Protein AF-A0A9E2F5M0-F1 (afdb_monomer_lite)

Secondary structure (DSSP, 8-state):
---GGGGG----TT-EEEEEEEEE-TT--SGGGEEEEEPPS-GGG--TT-EEEEEEEEEETTEEEEEEEEEEEEETTEEEEEEEEES-TTHHHHTHHHHHHHHHSPPTT-TTTTS-HHHHHHHHHHTT--

pLDDT: mean 83.99, std 14.75, range [45.38, 98.31]

Sequence (130 aa):
MMDPLDYLDTTRYNGGWIKHVTGLDKTKRNGYSILGQFMRHGKDLYIVGGLYLDCGIGGSRRRHRKHYTLFRVVAADKIEILATVGDAPDWAINLWPAIEEALASEPADNPLAVFTTEELMAELKRRGAL

Structure (mmCIF, N/CA/C/O backbone):
data_AF-A0A9E2F5M0-F1
#
_entry.id   AF-A0A9E2F5M0-F1
#
loop_
_atom_site.group_PDB
_atom_site.id
_atom_site.type_symbol
_atom_site.label_atom_id
_atom_site.label_alt_id
_atom_site.label_comp_id
_atom_site.label_asym_id
_atom_site.label_entity_id
_atom_site.label_seq_id
_atom_site.pdbx_PDB_ins_code
_atom_site.Cartn_x
_atom_site.Cartn_y
_atom_site.Cartn_z
_atom_site.occupancy
_atom_site.B_iso_or_equiv
_atom_site.auth_seq_id
_atom_site.auth_comp_id
_atom_site.auth_asym_id
_atom_site.auth_atom_id
_atom_site.pdbx_PDB_model_num
ATOM 1 N N . MET A 1 1 ? 7.618 18.669 -5.481 1.00 45.78 1 MET A N 1
ATOM 2 C CA . MET A 1 1 ? 7.202 17.816 -4.351 1.00 45.78 1 MET A CA 1
ATOM 3 C C . MET A 1 1 ? 5.718 17.577 -4.560 1.00 45.78 1 MET A C 1
ATOM 5 O O . MET A 1 1 ? 5.023 18.563 -4.745 1.00 45.78 1 MET A O 1
ATOM 9 N N . MET A 1 2 ? 5.291 16.327 -4.735 1.00 45.38 2 MET A N 1
ATOM 10 C CA . MET A 1 2 ? 3.887 15.992 -5.023 1.00 45.38 2 MET A CA 1
ATOM 11 C C . MET A 1 2 ? 3.072 16.149 -3.735 1.00 45.38 2 MET A C 1
ATOM 13 O O . MET A 1 2 ? 3.596 15.809 -2.671 1.00 45.38 2 MET A O 1
ATOM 17 N N . ASP A 1 3 ? 1.868 16.716 -3.812 1.00 55.31 3 ASP A N 1
ATOM 18 C CA . ASP A 1 3 ? 1.025 16.913 -2.630 1.00 55.31 3 ASP A CA 1
ATOM 19 C C . ASP A 1 3 ? 0.632 15.530 -2.070 1.00 55.31 3 ASP A C 1
ATOM 21 O O . ASP A 1 3 ? 0.264 14.645 -2.847 1.00 55.31 3 ASP A O 1
ATOM 25 N N . PRO A 1 4 ? 0.720 15.275 -0.751 1.00 52.78 4 PRO A N 1
ATOM 26 C CA . PRO A 1 4 ? 0.262 14.016 -0.159 1.00 52.78 4 PRO A CA 1
ATOM 27 C C . PRO A 1 4 ? -1.187 13.652 -0.528 1.00 52.78 4 PRO A C 1
ATOM 29 O O . PRO A 1 4 ? -1.520 12.470 -0.611 1.00 52.78 4 PRO A O 1
ATOM 32 N N . LEU A 1 5 ? -2.037 14.645 -0.805 1.00 54.19 5 LEU A N 1
ATOM 33 C CA . LEU A 1 5 ? -3.418 14.465 -1.249 1.00 54.19 5 LEU A CA 1
ATOM 34 C C . LEU A 1 5 ? -3.542 14.094 -2.736 1.00 54.19 5 LEU A C 1
ATOM 36 O O . LEU A 1 5 ? -4.594 13.578 -3.128 1.00 54.19 5 LEU A O 1
ATOM 40 N N . ASP A 1 6 ? -2.495 14.280 -3.548 1.00 58.12 6 ASP A N 1
ATOM 41 C CA . ASP A 1 6 ? -2.456 13.832 -4.950 1.00 58.12 6 ASP A CA 1
ATOM 42 C C . ASP A 1 6 ? -2.371 12.300 -5.050 1.00 58.12 6 ASP A C 1
ATOM 44 O O . ASP A 1 6 ? -2.834 11.721 -6.029 1.00 58.12 6 ASP A O 1
ATOM 48 N N . TYR A 1 7 ? -1.861 11.607 -4.019 1.00 53.62 7 TYR A N 1
ATOM 49 C CA . TYR A 1 7 ? -1.927 10.136 -3.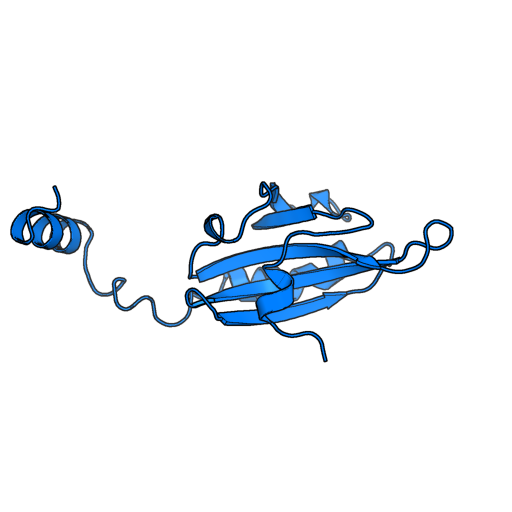931 1.00 53.62 7 TYR A CA 1
ATOM 50 C C . TYR A 1 7 ? -3.362 9.611 -3.794 1.00 53.62 7 TYR A C 1
ATOM 52 O O . TYR A 1 7 ? -3.645 8.442 -4.074 1.00 53.62 7 TYR A O 1
ATOM 60 N N . LEU A 1 8 ? -4.277 10.478 -3.363 1.00 52.28 8 LEU A N 1
ATOM 61 C CA . LEU A 1 8 ? -5.691 10.171 -3.229 1.00 52.28 8 LEU A CA 1
ATOM 62 C C . LEU A 1 8 ? -6.457 10.487 -4.528 1.00 52.28 8 LEU A C 1
ATOM 64 O O . LEU A 1 8 ? -7.594 10.041 -4.682 1.00 52.28 8 LEU A O 1
ATOM 68 N N . ASP A 1 9 ? -5.882 11.249 -5.465 1.00 52.59 9 ASP A N 1
ATOM 69 C CA . ASP A 1 9 ? -6.481 11.447 -6.786 1.00 52.59 9 ASP A CA 1
ATOM 70 C C . ASP A 1 9 ? -6.214 10.217 -7.670 1.00 52.59 9 ASP A C 1
ATOM 72 O O . ASP A 1 9 ? -5.098 9.722 -7.830 1.00 52.59 9 ASP A O 1
ATOM 76 N N . THR A 1 10 ? -7.293 9.662 -8.210 1.00 52.31 10 THR A N 1
ATOM 77 C CA . THR A 1 10 ? -7.304 8.368 -8.898 1.00 52.31 10 THR A CA 1
ATOM 78 C C . THR A 1 10 ? -7.224 8.483 -10.412 1.00 52.31 10 THR A C 1
ATOM 80 O O . THR A 1 10 ? -7.259 7.463 -11.106 1.00 52.31 10 THR A O 1
ATOM 83 N N . THR A 1 11 ? -7.054 9.691 -10.954 1.00 55.59 11 THR A N 1
ATOM 84 C CA . THR A 1 11 ? -6.879 9.900 -12.396 1.00 55.59 11 THR A CA 1
ATOM 85 C C . THR A 1 11 ? -5.467 9.520 -12.855 1.00 55.59 11 THR A C 1
ATOM 87 O O . THR A 1 11 ? -4.619 10.328 -13.225 1.00 55.59 11 THR A O 1
ATOM 90 N N . ARG A 1 12 ? -5.191 8.215 -12.867 1.00 65.12 12 ARG A N 1
ATOM 91 C CA . ARG A 1 12 ? -3.909 7.674 -13.320 1.00 65.12 12 ARG A CA 1
ATOM 92 C C . ARG A 1 12 ? -3.899 7.535 -14.836 1.00 65.12 12 ARG A C 1
ATOM 94 O O . ARG A 1 12 ? -4.331 6.517 -15.370 1.00 65.12 12 ARG A O 1
ATOM 101 N N . TYR A 1 13 ? -3.362 8.533 -15.537 1.00 67.31 13 TYR A N 1
ATOM 102 C CA . TYR A 1 13 ? -3.307 8.560 -17.009 1.00 67.31 13 TYR A CA 1
ATOM 103 C C . TYR A 1 13 ? -2.694 7.293 -17.642 1.00 67.31 13 TYR A C 1
ATOM 105 O O . TYR A 1 13 ? -3.185 6.806 -18.660 1.00 67.31 13 TYR A O 1
ATOM 113 N N . ASN A 1 14 ? -1.645 6.731 -17.031 1.00 77.44 14 ASN A N 1
ATOM 114 C CA . ASN A 1 14 ? -0.995 5.496 -17.491 1.00 77.44 14 ASN A CA 1
ATOM 115 C C . ASN A 1 14 ? -1.471 4.240 -16.734 1.00 77.44 14 ASN A C 1
ATOM 117 O O . ASN A 1 14 ? -0.857 3.179 -16.850 1.00 77.44 14 ASN A O 1
ATOM 121 N N . GLY A 1 15 ? -2.543 4.349 -15.946 1.00 81.75 15 GLY A N 1
ATOM 122 C CA . GLY A 1 15 ? -2.990 3.313 -15.024 1.00 81.75 15 GLY A CA 1
ATOM 123 C C . GLY A 1 15 ? -2.089 3.179 -13.795 1.00 81.75 15 GLY A C 1
ATOM 124 O O . GLY A 1 15 ? -1.333 4.076 -13.428 1.00 81.75 15 GLY A O 1
ATOM 125 N N . GLY A 1 16 ? -2.194 2.038 -13.129 1.00 87.25 16 GLY A N 1
ATOM 126 C CA . GLY A 1 16 ? -1.569 1.782 -11.839 1.00 87.25 16 GLY A CA 1
ATOM 127 C C . GLY A 1 16 ? -2.556 1.069 -10.930 1.00 87.25 16 GLY A C 1
ATOM 128 O O . GLY A 1 16 ? -3.703 0.830 -11.306 1.00 87.25 16 GLY A O 1
ATOM 129 N N . TRP A 1 17 ? -2.112 0.713 -9.736 1.00 89.44 17 TRP A N 1
ATOM 130 C CA . TRP A 1 17 ? -2.963 0.028 -8.772 1.00 89.44 17 TRP A CA 1
ATOM 131 C C . TRP A 1 17 ? -2.584 0.423 -7.360 1.00 89.44 17 TRP A C 1
ATOM 133 O O . TRP A 1 17 ? -1.479 0.896 -7.111 1.00 89.44 17 TRP A O 1
ATOM 143 N N . ILE A 1 18 ? -3.518 0.197 -6.447 1.00 90.75 18 ILE A N 1
ATOM 144 C CA . ILE A 1 18 ? -3.320 0.389 -5.018 1.00 90.75 18 ILE A CA 1
ATOM 145 C C . ILE A 1 18 ? -3.733 -0.902 -4.331 1.00 90.75 18 ILE A C 1
ATOM 147 O O . ILE A 1 18 ? -4.685 -1.560 -4.758 1.00 90.75 18 ILE A O 1
ATOM 151 N N . LYS A 1 19 ? -2.998 -1.294 -3.297 1.00 93.25 19 LYS A N 1
ATOM 152 C CA . LYS A 1 19 ? -3.241 -2.513 -2.533 1.00 93.25 19 LYS A CA 1
ATOM 153 C C . LYS A 1 19 ? -3.287 -2.186 -1.048 1.00 93.25 19 LYS A C 1
ATOM 155 O O . LYS A 1 19 ? -2.350 -1.583 -0.541 1.00 93.25 19 LYS A O 1
ATOM 160 N N . HIS A 1 20 ? -4.345 -2.601 -0.363 1.00 94.00 20 HIS A N 1
ATOM 161 C CA . HIS A 1 20 ? -4.384 -2.612 1.096 1.00 94.00 20 HIS A CA 1
ATOM 162 C C . HIS A 1 20 ? -3.548 -3.793 1.590 1.00 94.00 20 HIS A C 1
ATOM 164 O O . HIS A 1 20 ? -3.892 -4.946 1.318 1.00 94.00 20 HIS A O 1
ATOM 170 N N . VAL A 1 21 ? -2.421 -3.500 2.233 1.00 96.69 21 VAL A N 1
ATOM 171 C CA . VAL A 1 21 ? -1.414 -4.476 2.655 1.00 96.69 21 VAL A CA 1
ATOM 172 C C . VAL A 1 21 ? -1.796 -5.045 4.014 1.00 96.69 21 VAL A C 1
ATOM 174 O O . VAL A 1 21 ? -2.072 -4.308 4.951 1.00 96.69 21 VAL A O 1
ATOM 177 N N . THR A 1 22 ? -1.787 -6.372 4.119 1.00 95.75 22 THR A N 1
ATOM 178 C CA . THR A 1 22 ? -2.202 -7.100 5.336 1.00 95.75 22 THR A CA 1
ATOM 179 C C . THR A 1 22 ? -1.143 -8.075 5.843 1.00 95.75 22 THR A C 1
ATOM 181 O O . THR A 1 22 ? -1.301 -8.648 6.914 1.00 95.75 22 THR A O 1
ATOM 184 N N . GLY A 1 23 ? -0.064 -8.289 5.087 1.00 96.94 23 GLY A N 1
ATOM 185 C CA . GLY A 1 23 ? 0.975 -9.237 5.468 1.00 96.94 23 GLY A CA 1
ATOM 186 C C . GLY A 1 23 ? 2.014 -9.472 4.382 1.00 96.94 23 GLY A C 1
ATOM 187 O O . GLY A 1 23 ? 1.972 -8.871 3.304 1.00 96.94 23 GLY A O 1
ATOM 188 N N . LEU A 1 24 ? 2.922 -10.404 4.667 1.00 98.25 24 LEU A N 1
ATOM 189 C CA . LEU A 1 24 ? 3.950 -10.867 3.743 1.00 98.25 24 LEU A CA 1
ATOM 190 C C . LEU A 1 24 ? 3.929 -12.394 3.602 1.00 98.25 24 LEU A C 1
ATOM 192 O O . LEU A 1 24 ? 3.807 -13.115 4.586 1.00 98.25 24 LEU A O 1
ATOM 196 N N . ASP A 1 25 ? 4.130 -12.873 2.376 1.00 97.75 25 ASP A N 1
ATOM 197 C CA . ASP A 1 25 ? 4.494 -14.254 2.052 1.00 97.75 25 ASP A CA 1
ATOM 198 C C . ASP A 1 25 ? 5.908 -14.266 1.455 1.00 97.75 25 ASP A C 1
ATOM 200 O O . ASP A 1 25 ? 6.113 -14.087 0.250 1.00 97.75 25 ASP A O 1
ATOM 204 N N . LYS A 1 26 ? 6.906 -14.494 2.315 1.00 96.88 26 LYS A N 1
ATOM 205 C CA . LYS A 1 26 ? 8.326 -14.505 1.927 1.00 96.88 26 LYS A CA 1
ATOM 206 C C . LYS A 1 26 ? 8.736 -15.747 1.118 1.00 96.88 26 LYS A C 1
ATOM 208 O O . LYS A 1 26 ? 9.893 -15.844 0.708 1.00 96.88 26 LYS A O 1
ATOM 213 N N . THR A 1 27 ? 7.816 -16.681 0.833 1.00 97.56 27 THR A N 1
ATOM 214 C CA . THR A 1 27 ? 8.065 -17.750 -0.155 1.00 97.56 27 THR A CA 1
ATOM 215 C C . THR A 1 27 ? 8.076 -17.206 -1.587 1.00 97.56 27 THR A C 1
ATOM 217 O O . THR A 1 27 ? 8.654 -17.819 -2.489 1.00 97.56 27 THR A O 1
ATOM 220 N N . LYS A 1 28 ? 7.472 -16.030 -1.809 1.00 96.19 28 LYS A N 1
ATOM 221 C CA . LYS A 1 28 ? 7.541 -15.270 -3.060 1.00 96.19 28 LYS A CA 1
ATOM 222 C C . LYS A 1 28 ? 8.566 -14.146 -2.924 1.00 96.19 28 LYS A C 1
ATOM 224 O O . LYS A 1 28 ? 8.812 -13.639 -1.840 1.00 96.19 28 LYS A O 1
ATOM 229 N N . ARG A 1 29 ? 9.159 -13.742 -4.048 1.00 95.25 29 ARG A N 1
ATOM 230 C CA . ARG A 1 29 ? 10.201 -12.694 -4.122 1.00 95.25 29 ARG A CA 1
ATOM 231 C C . ARG A 1 29 ? 9.819 -11.495 -4.997 1.00 95.25 29 ARG A C 1
ATOM 233 O O . ARG A 1 29 ? 10.635 -10.624 -5.254 1.00 95.25 29 ARG A O 1
ATOM 240 N N . ASN A 1 30 ? 8.590 -11.482 -5.497 1.00 94.81 30 ASN A N 1
ATOM 241 C CA . ASN A 1 30 ? 8.038 -10.450 -6.372 1.00 94.81 30 ASN A CA 1
ATOM 242 C C . ASN A 1 30 ? 6.793 -9.837 -5.711 1.00 94.81 30 ASN A C 1
ATOM 244 O O . ASN A 1 30 ? 6.509 -10.128 -4.556 1.00 94.81 30 ASN A O 1
ATOM 248 N N . GLY A 1 31 ? 6.004 -9.042 -6.438 1.00 93.56 31 GLY A N 1
ATOM 249 C CA . GLY A 1 31 ? 4.813 -8.387 -5.875 1.00 93.56 31 GLY A CA 1
ATOM 250 C C . GLY A 1 31 ? 3.777 -9.314 -5.217 1.00 93.56 31 GLY A C 1
ATOM 251 O O . GLY A 1 31 ? 2.972 -8.839 -4.420 1.00 93.56 31 GLY A O 1
ATOM 252 N N . TYR A 1 32 ? 3.796 -10.626 -5.492 1.00 95.25 32 TYR A N 1
ATOM 253 C CA . TYR A 1 32 ? 2.935 -11.596 -4.804 1.00 95.25 32 TYR A CA 1
ATOM 254 C C . TYR A 1 32 ? 3.363 -11.879 -3.361 1.00 95.25 32 TYR A C 1
ATOM 256 O O . TYR A 1 32 ? 2.565 -12.420 -2.605 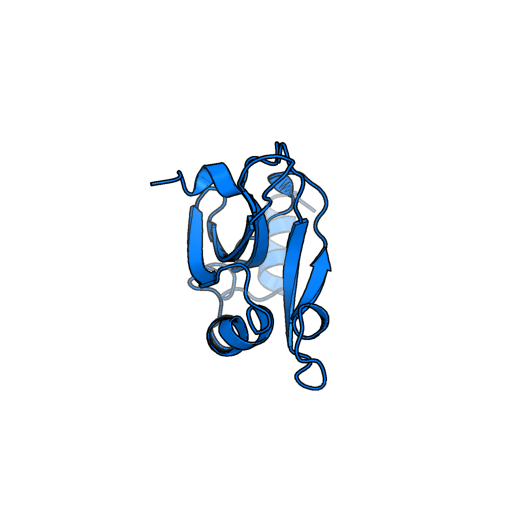1.00 95.25 32 TYR A O 1
ATOM 264 N N . SER A 1 33 ? 4.575 -11.486 -2.957 1.00 97.81 33 SER A N 1
ATOM 265 C CA . SER A 1 33 ? 5.008 -11.577 -1.561 1.00 97.81 33 SER A CA 1
ATOM 266 C C . SER A 1 33 ? 4.269 -10.602 -0.653 1.00 97.81 33 SER A C 1
ATOM 268 O O . SER A 1 33 ? 4.359 -10.730 0.557 1.00 97.81 33 SER A O 1
ATOM 270 N N . ILE A 1 34 ? 3.601 -9.588 -1.209 1.00 98.31 34 ILE A N 1
ATOM 271 C CA . ILE A 1 34 ? 2.882 -8.564 -0.450 1.00 98.31 34 ILE A CA 1
ATOM 272 C C . ILE A 1 34 ? 1.411 -8.967 -0.429 1.00 98.31 34 ILE A C 1
ATOM 274 O O . ILE A 1 34 ? 0.726 -8.870 -1.450 1.00 98.31 34 ILE A O 1
ATOM 278 N N . LEU A 1 35 ? 0.927 -9.462 0.709 1.00 97.94 35 LEU A N 1
ATOM 279 C CA . LEU A 1 35 ? -0.440 -9.959 0.873 1.00 97.94 35 LEU A CA 1
ATOM 280 C C . LEU A 1 35 ? -1.419 -8.802 1.062 1.00 97.94 35 LEU A C 1
ATOM 282 O O . LEU A 1 35 ? -1.084 -7.770 1.644 1.00 97.94 35 LEU A O 1
ATOM 286 N N . GLY A 1 36 ? -2.643 -8.962 0.559 1.00 95.12 36 GLY A N 1
ATOM 287 C CA . GLY A 1 36 ? -3.644 -7.905 0.625 1.00 95.12 36 GLY A CA 1
ATOM 288 C C . GLY A 1 36 ? -4.628 -7.888 -0.530 1.00 95.12 36 GLY A C 1
ATOM 289 O O . GLY A 1 36 ? -4.547 -8.706 -1.450 1.00 95.12 36 GLY A O 1
ATOM 290 N N . GLN A 1 37 ? -5.526 -6.908 -0.498 1.00 93.25 37 GLN A N 1
ATOM 291 C CA . GLN A 1 37 ? -6.571 -6.723 -1.502 1.00 93.25 37 GLN A CA 1
ATOM 292 C C . GLN A 1 37 ? -6.273 -5.510 -2.380 1.00 93.25 37 GLN A C 1
ATOM 294 O O . GLN A 1 37 ? -5.865 -4.461 -1.887 1.00 93.25 37 GLN A O 1
ATOM 299 N N . PHE A 1 38 ? -6.466 -5.654 -3.691 1.00 91.38 38 PHE A N 1
ATOM 300 C CA . PHE A 1 38 ? -6.386 -4.520 -4.607 1.00 91.38 38 PHE A CA 1
ATOM 301 C C . PHE A 1 38 ? -7.608 -3.623 -4.422 1.00 91.38 38 PHE A C 1
ATOM 303 O O . PHE A 1 38 ? -8.745 -4.095 -4.427 1.00 91.38 38 PHE A O 1
ATOM 310 N N . MET A 1 39 ? -7.358 -2.329 -4.271 1.00 86.44 39 MET A N 1
ATOM 311 C CA . MET A 1 39 ? -8.391 -1.334 -4.041 1.00 86.44 39 MET A CA 1
ATOM 312 C C . MET A 1 39 ? -9.041 -0.939 -5.364 1.00 86.44 39 MET A C 1
ATOM 314 O O . MET A 1 39 ? -8.372 -0.786 -6.391 1.00 86.44 39 MET A O 1
ATOM 318 N N . ARG A 1 40 ? -10.359 -0.731 -5.330 1.00 75.94 40 ARG A N 1
ATOM 319 C CA . ARG A 1 40 ? -11.049 0.006 -6.393 1.00 75.94 40 ARG A CA 1
ATOM 320 C C . ARG A 1 40 ? -10.636 1.481 -6.321 1.00 75.94 40 ARG A C 1
ATOM 322 O O . ARG A 1 40 ? -10.062 1.925 -5.333 1.00 75.94 40 ARG A O 1
ATOM 329 N N . HIS A 1 41 ? -10.857 2.233 -7.389 1.00 65.88 41 HIS A N 1
ATOM 330 C CA . HIS A 1 41 ? -10.533 3.659 -7.405 1.00 65.88 41 HIS A CA 1
ATOM 331 C C . HIS A 1 41 ? -11.551 4.448 -6.558 1.00 65.88 41 HIS A C 1
ATOM 333 O O . HIS A 1 41 ? -12.750 4.217 -6.688 1.00 65.88 41 HIS A O 1
ATOM 339 N N . GLY A 1 42 ? -11.072 5.360 -5.706 1.00 58.09 42 GLY A N 1
ATOM 340 C CA . GLY A 1 42 ? -11.869 6.324 -4.936 1.00 58.09 42 GLY A CA 1
ATOM 341 C C . GLY A 1 42 ? -11.224 6.670 -3.588 1.00 58.09 42 GLY A C 1
ATOM 342 O O . GLY A 1 42 ? -10.634 5.794 -2.958 1.00 58.09 42 GLY A O 1
ATOM 343 N N . LYS A 1 43 ? -11.331 7.934 -3.144 1.00 55.88 43 LYS A N 1
ATOM 344 C CA . LYS A 1 43 ? -10.793 8.399 -1.845 1.00 55.88 43 LYS A CA 1
ATOM 345 C C . LYS A 1 43 ? -11.484 7.739 -0.647 1.00 55.88 43 LYS A C 1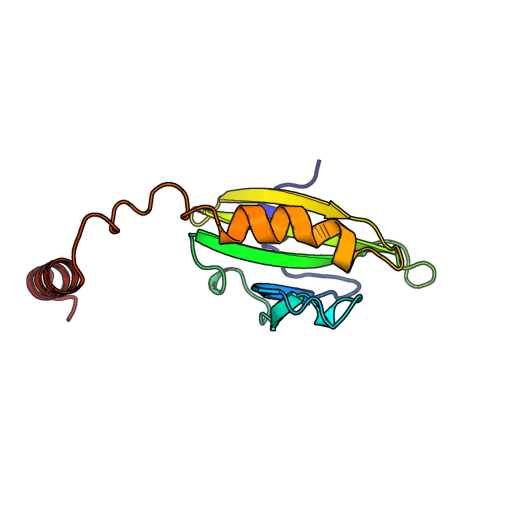
ATOM 347 O O . LYS A 1 43 ? -10.834 7.475 0.356 1.00 55.88 43 LYS A O 1
ATOM 352 N N . ASP A 1 44 ? -12.759 7.386 -0.791 1.00 57.91 44 ASP A N 1
ATOM 353 C CA . ASP A 1 44 ? -13.604 6.856 0.293 1.00 57.91 44 ASP A CA 1
ATOM 354 C C . ASP A 1 44 ? -13.273 5.407 0.700 1.00 57.91 44 ASP A C 1
ATOM 356 O O . ASP A 1 44 ? -13.970 4.802 1.509 1.00 57.91 44 ASP A O 1
ATOM 360 N N . LEU A 1 45 ? -12.225 4.817 0.119 1.00 68.06 45 LEU A N 1
ATOM 361 C CA . LEU A 1 45 ? -11.833 3.425 0.348 1.00 68.06 45 LEU A CA 1
ATOM 362 C C . LEU A 1 45 ? -10.650 3.280 1.315 1.00 68.06 45 LEU A C 1
ATOM 364 O O . LEU A 1 45 ? -10.264 2.158 1.655 1.00 68.06 45 LEU A O 1
ATOM 368 N N . TYR A 1 46 ? -10.062 4.396 1.743 1.00 81.81 46 TYR A N 1
ATOM 369 C CA . TYR A 1 46 ? -8.964 4.407 2.698 1.00 81.81 46 TYR A CA 1
ATOM 370 C C . TYR A 1 46 ? -9.479 4.403 4.136 1.00 81.81 46 TYR A C 1
ATOM 372 O O . TYR A 1 46 ? -10.353 5.183 4.505 1.00 81.81 46 TYR A O 1
ATOM 380 N N . ILE A 1 47 ? -8.904 3.531 4.958 1.00 85.69 47 ILE A N 1
ATOM 381 C CA . ILE A 1 47 ? -9.215 3.388 6.376 1.00 85.69 47 ILE A CA 1
ATOM 382 C C . ILE A 1 47 ? -8.060 4.007 7.157 1.00 85.69 47 ILE A C 1
ATOM 384 O O . ILE A 1 47 ? -6.899 3.668 6.916 1.00 85.69 47 ILE A O 1
ATOM 388 N N . VAL A 1 48 ? -8.370 4.906 8.093 1.00 86.94 48 VAL A N 1
ATOM 389 C CA . VAL A 1 48 ? -7.377 5.469 9.020 1.00 86.94 48 VAL A CA 1
ATOM 390 C C . VAL A 1 48 ? -6.698 4.336 9.796 1.00 86.94 48 VAL A C 1
ATOM 392 O O . VAL A 1 48 ? -7.347 3.399 10.250 1.00 86.94 48 VAL A O 1
ATOM 395 N N . GLY A 1 49 ? -5.375 4.401 9.898 1.00 88.38 49 GLY A N 1
ATOM 396 C CA . GLY A 1 49 ? -4.511 3.351 10.430 1.00 88.38 49 GLY A CA 1
ATOM 397 C C . GLY A 1 49 ? -4.109 2.288 9.403 1.00 88.38 49 GLY A C 1
ATOM 398 O O . GLY A 1 49 ? -3.139 1.569 9.644 1.00 88.38 49 GLY A O 1
ATOM 399 N N . GLY A 1 50 ? -4.791 2.203 8.256 1.00 91.31 50 GLY A N 1
ATOM 400 C CA . GLY A 1 50 ? -4.529 1.212 7.215 1.00 91.31 50 GLY A CA 1
ATOM 401 C C . GLY A 1 50 ? -3.203 1.430 6.480 1.00 91.31 50 GLY A C 1
ATOM 402 O O . GLY A 1 50 ? -2.760 2.566 6.280 1.00 91.31 50 GLY A O 1
ATOM 403 N N . LEU A 1 51 ? -2.587 0.322 6.056 1.00 94.69 51 LEU A N 1
ATOM 404 C CA . LEU A 1 51 ? -1.328 0.289 5.311 1.00 94.69 51 LEU A CA 1
ATOM 405 C C . LEU A 1 51 ? -1.595 0.035 3.827 1.00 94.69 51 LEU A C 1
ATOM 407 O O . LEU A 1 51 ? -2.207 -0.967 3.455 1.00 94.69 51 LEU A O 1
ATOM 411 N N . TYR A 1 52 ? -1.101 0.911 2.963 1.00 94.19 52 TYR A N 1
ATOM 412 C CA . TYR A 1 52 ? -1.382 0.863 1.535 1.00 94.19 52 TYR A CA 1
ATOM 413 C C . TYR A 1 52 ? -0.101 0.914 0.716 1.00 94.19 52 TYR A C 1
ATOM 415 O O . TYR A 1 52 ? 0.851 1.622 1.033 1.00 94.19 52 TYR A O 1
ATOM 423 N N . LEU A 1 53 ? -0.100 0.147 -0.369 1.00 95.12 53 LEU A N 1
ATOM 424 C CA . LEU A 1 53 ? 0.940 0.161 -1.380 1.00 95.12 53 LEU A CA 1
ATOM 425 C C . LEU A 1 53 ? 0.366 0.701 -2.680 1.00 95.12 53 LEU A C 1
ATOM 427 O O . LEU A 1 53 ? -0.515 0.086 -3.284 1.00 95.12 53 LEU A O 1
ATOM 431 N N . ASP A 1 54 ? 0.913 1.819 -3.120 1.00 92.12 54 ASP A N 1
ATOM 432 C CA . ASP A 1 54 ? 0.654 2.404 -4.419 1.00 92.12 54 ASP A CA 1
ATOM 433 C C . ASP A 1 54 ? 1.697 1.941 -5.445 1.00 92.12 54 ASP A C 1
ATOM 435 O O . ASP A 1 54 ? 2.890 2.082 -5.208 1.00 92.12 54 ASP A O 1
ATOM 439 N N . CYS A 1 55 ? 1.257 1.445 -6.603 1.00 92.00 55 CYS A N 1
ATOM 440 C CA . CYS A 1 55 ? 2.053 1.366 -7.824 1.00 92.00 55 CYS A CA 1
ATOM 441 C C . CYS A 1 55 ? 1.609 2.440 -8.833 1.00 92.00 55 CYS A C 1
ATOM 443 O O . CYS A 1 55 ? 0.659 2.237 -9.605 1.00 92.00 55 CYS A O 1
ATOM 445 N N . GLY A 1 56 ? 2.356 3.542 -8.891 1.00 88.75 56 GLY A N 1
ATOM 446 C CA . GLY A 1 56 ? 2.202 4.597 -9.890 1.00 88.75 56 GLY A CA 1
ATOM 447 C C . GLY A 1 56 ? 2.993 4.308 -11.170 1.00 88.75 56 GLY A C 1
ATOM 448 O O . GLY A 1 56 ? 4.104 3.775 -11.123 1.00 88.75 56 GLY A O 1
ATOM 449 N N . ILE A 1 57 ? 2.436 4.666 -12.333 1.00 88.88 57 ILE A N 1
ATOM 450 C CA . ILE A 1 57 ? 3.097 4.502 -13.638 1.00 88.88 57 ILE A CA 1
ATOM 451 C C . ILE A 1 57 ? 3.422 5.877 -14.226 1.00 88.88 57 ILE A C 1
ATOM 453 O O . ILE A 1 57 ? 2.571 6.562 -14.794 1.00 88.88 57 ILE A O 1
ATOM 457 N N . GLY A 1 58 ? 4.687 6.270 -14.105 1.00 84.50 58 GLY A N 1
ATOM 458 C CA . GLY A 1 58 ? 5.224 7.488 -14.702 1.00 84.50 58 GLY A CA 1
ATOM 459 C C . GLY A 1 58 ? 5.834 7.251 -16.085 1.00 84.50 58 GLY A C 1
ATOM 460 O O . GLY A 1 58 ? 5.934 6.123 -16.575 1.00 84.50 58 GLY A O 1
ATOM 461 N N . GLY A 1 59 ? 6.303 8.339 -16.694 1.00 82.69 59 GLY A N 1
ATOM 462 C CA . GLY A 1 59 ? 6.975 8.317 -17.992 1.00 82.69 59 GLY A CA 1
ATOM 463 C C . GLY A 1 59 ? 6.024 8.375 -19.190 1.00 82.69 59 GLY A C 1
ATOM 464 O O . GLY A 1 59 ? 4.810 8.528 -19.060 1.00 82.69 59 GLY A O 1
ATOM 465 N N . SER A 1 60 ? 6.602 8.293 -20.389 1.00 81.44 60 SER A N 1
ATOM 466 C CA . SER A 1 60 ? 5.841 8.321 -21.642 1.00 81.44 60 SER A CA 1
ATOM 467 C C . SER A 1 60 ? 5.282 6.941 -21.981 1.00 81.44 60 SER A C 1
ATOM 469 O O . SER A 1 60 ? 5.829 5.929 -21.545 1.00 81.44 60 SER A O 1
ATOM 471 N N . ARG A 1 61 ? 4.279 6.881 -22.871 1.00 77.19 61 ARG A N 1
ATOM 472 C CA . ARG A 1 61 ? 3.673 5.617 -23.349 1.00 77.19 61 ARG A CA 1
ATOM 473 C C . ARG A 1 61 ? 4.682 4.591 -23.891 1.00 77.19 61 ARG A C 1
ATOM 475 O O . ARG A 1 61 ? 4.390 3.404 -23.944 1.00 77.19 61 ARG A O 1
ATOM 482 N N . ARG A 1 62 ? 5.868 5.045 -24.322 1.00 83.00 62 ARG A N 1
ATOM 483 C CA . ARG A 1 62 ? 6.950 4.197 -24.864 1.00 83.00 62 ARG A CA 1
ATOM 484 C C . ARG A 1 62 ? 8.042 3.873 -23.839 1.00 83.00 62 ARG A C 1
ATOM 486 O O . ARG A 1 62 ? 8.903 3.048 -24.125 1.00 83.00 62 ARG A O 1
ATOM 493 N N . ARG A 1 63 ? 8.054 4.541 -22.682 1.0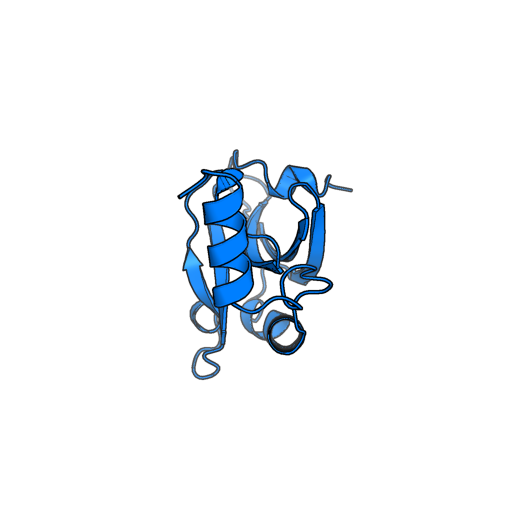0 84.94 63 ARG A N 1
ATOM 494 C CA . ARG A 1 63 ? 9.051 4.379 -21.611 1.00 84.94 63 ARG A CA 1
ATOM 495 C C . ARG A 1 63 ? 8.377 4.521 -20.247 1.00 84.94 63 ARG A C 1
ATOM 497 O O . ARG A 1 63 ? 8.642 5.474 -19.515 1.00 84.94 63 ARG A O 1
ATOM 504 N N . HIS A 1 64 ? 7.497 3.575 -19.929 1.00 87.50 64 HIS A N 1
ATOM 505 C CA . HIS A 1 64 ? 6.892 3.505 -18.604 1.00 87.50 64 HIS A CA 1
ATOM 506 C C . HIS A 1 64 ? 7.951 3.214 -17.537 1.00 87.50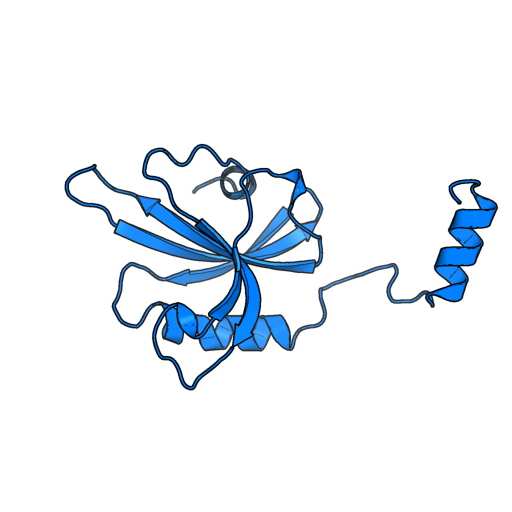 64 HIS A C 1
ATOM 508 O O . HIS A 1 64 ? 8.888 2.438 -17.759 1.00 87.50 64 HIS A O 1
ATOM 514 N N . ARG A 1 65 ? 7.780 3.844 -16.377 1.00 89.94 65 ARG A N 1
ATOM 515 C CA . ARG A 1 65 ? 8.562 3.595 -15.167 1.00 89.94 65 ARG A CA 1
ATOM 516 C C . ARG A 1 65 ? 7.612 3.481 -13.992 1.00 89.94 65 ARG A C 1
ATOM 518 O O . ARG A 1 65 ? 6.851 4.414 -13.720 1.00 89.94 65 ARG A O 1
ATOM 525 N N . LYS A 1 66 ? 7.647 2.337 -13.322 1.00 92.19 66 LYS A N 1
ATOM 526 C CA . LYS A 1 66 ? 6.855 2.119 -12.114 1.00 92.19 66 LYS A CA 1
ATOM 527 C C . LYS A 1 66 ? 7.552 2.719 -10.900 1.00 92.19 66 LYS A C 1
ATOM 529 O O . LYS A 1 66 ? 8.776 2.712 -10.809 1.00 92.19 66 LYS A O 1
ATOM 534 N N . HIS A 1 67 ? 6.758 3.226 -9.975 1.00 92.50 67 HIS A N 1
ATOM 535 C CA . HIS A 1 67 ? 7.220 3.659 -8.665 1.00 92.50 67 HIS A CA 1
ATOM 536 C C . HIS A 1 67 ? 6.260 3.086 -7.641 1.00 92.50 67 HIS A C 1
ATOM 538 O O . HIS A 1 67 ? 5.044 3.113 -7.853 1.00 92.50 67 HIS A O 1
ATOM 544 N N . TYR A 1 68 ? 6.818 2.534 -6.573 1.00 94.88 68 TYR A N 1
ATOM 545 C CA . TYR A 1 68 ? 6.050 1.875 -5.537 1.00 94.88 68 TYR A CA 1
ATOM 546 C C . TYR A 1 68 ? 6.190 2.660 -4.242 1.00 94.88 68 TYR A C 1
ATOM 548 O O . TYR A 1 68 ? 7.297 2.767 -3.715 1.00 94.88 68 TYR A O 1
ATOM 556 N N . THR A 1 69 ? 5.082 3.195 -3.742 1.00 94.88 69 THR A N 1
ATOM 557 C CA . THR A 1 69 ? 5.039 4.012 -2.527 1.00 94.88 69 THR A CA 1
ATOM 558 C C . THR A 1 69 ? 4.227 3.282 -1.470 1.00 94.88 69 THR A C 1
ATOM 560 O O . THR A 1 69 ? 3.035 3.037 -1.653 1.00 94.88 69 THR A O 1
ATOM 563 N N . LEU A 1 70 ? 4.875 2.919 -0.367 1.00 96.38 70 LEU A N 1
ATOM 564 C CA . LEU A 1 70 ? 4.215 2.384 0.817 1.00 96.38 70 LEU A CA 1
ATOM 565 C C . LEU A 1 70 ? 3.857 3.550 1.736 1.00 96.38 70 LEU A C 1
ATOM 567 O O . LEU A 1 70 ? 4.727 4.354 2.072 1.00 96.38 70 LEU A O 1
ATOM 571 N N . PHE A 1 71 ? 2.600 3.635 2.152 1.00 93.94 71 PHE A N 1
ATOM 572 C CA . PHE A 1 71 ? 2.132 4.694 3.035 1.00 93.94 71 PHE A CA 1
ATOM 573 C C . PHE A 1 71 ? 1.075 4.195 4.017 1.00 93.94 71 PHE A C 1
ATOM 575 O O . PHE A 1 71 ? 0.350 3.234 3.749 1.00 93.94 71 PHE A O 1
ATOM 582 N N . ARG A 1 72 ? 0.970 4.878 5.155 1.00 92.31 72 ARG A N 1
ATOM 583 C CA . ARG A 1 72 ? -0.110 4.709 6.125 1.00 92.31 72 ARG A CA 1
ATOM 584 C C 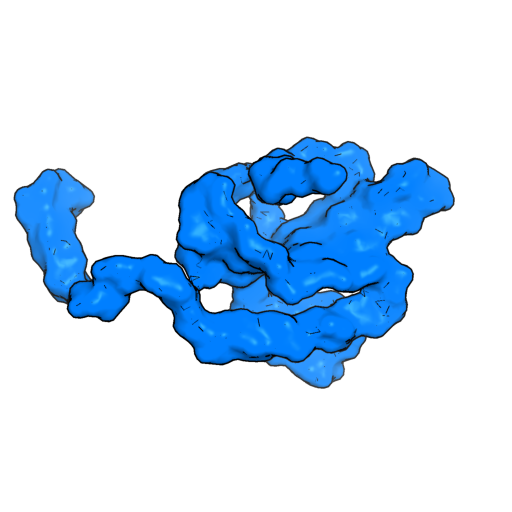. ARG A 1 72 ? -1.059 5.894 6.048 1.00 92.31 72 ARG A C 1
ATOM 586 O O . ARG A 1 72 ? -0.630 7.029 5.869 1.00 92.31 72 ARG A O 1
ATOM 593 N N . VAL A 1 73 ? -2.348 5.641 6.214 1.00 88.75 73 VAL A N 1
ATOM 594 C CA . VAL A 1 73 ? -3.342 6.706 6.391 1.00 88.75 73 VAL A CA 1
ATOM 595 C C . VAL A 1 73 ? -3.366 7.066 7.871 1.00 88.75 73 VAL A C 1
ATOM 597 O O . VAL A 1 73 ? -3.735 6.232 8.689 1.00 88.75 73 VAL A O 1
ATOM 600 N N . VAL A 1 74 ? -2.950 8.275 8.235 1.00 88.75 74 VAL A N 1
ATOM 601 C CA . VAL A 1 74 ? -2.882 8.712 9.643 1.00 88.75 74 VAL A CA 1
ATOM 602 C C . VAL A 1 74 ? -4.082 9.575 10.044 1.00 88.75 74 VAL A C 1
ATOM 604 O O . VAL A 1 74 ? -4.442 9.614 11.212 1.00 88.75 74 VAL A O 1
ATOM 607 N N . ALA A 1 75 ? -4.742 10.223 9.082 1.00 82.38 75 ALA A N 1
ATOM 608 C CA . ALA A 1 75 ? -6.041 10.877 9.245 1.00 82.38 75 ALA A CA 1
ATOM 609 C C . ALA A 1 75 ? -6.785 10.900 7.896 1.00 82.38 75 ALA A C 1
ATOM 611 O O . ALA A 1 75 ? -6.212 10.530 6.872 1.00 82.38 75 ALA A O 1
ATOM 612 N N . ALA A 1 76 ? -8.047 11.341 7.880 1.00 75.81 76 ALA A N 1
ATOM 613 C CA . ALA A 1 76 ? -8.887 11.355 6.673 1.00 75.81 76 ALA A CA 1
ATOM 614 C C . ALA A 1 76 ? -8.251 12.092 5.471 1.00 75.81 76 ALA A C 1
ATOM 616 O O . ALA A 1 76 ? -8.479 11.727 4.322 1.00 75.81 76 ALA A O 1
ATOM 617 N N . ASP A 1 77 ? -7.429 13.101 5.738 1.00 74.75 77 ASP A N 1
ATOM 618 C CA . ASP A 1 77 ? -6.740 13.954 4.770 1.00 74.75 77 ASP A CA 1
ATOM 619 C C . ASP A 1 77 ? -5.211 13.908 4.928 1.00 74.75 77 ASP A C 1
ATOM 621 O O . ASP A 1 77 ? -4.491 14.752 4.397 1.00 74.75 77 ASP A O 1
ATOM 625 N N . LYS A 1 78 ? -4.683 12.924 5.663 1.00 81.75 78 LYS A N 1
ATOM 626 C CA . LYS A 1 78 ? -3.254 12.854 5.960 1.00 81.75 78 LYS A CA 1
ATOM 627 C C . LYS A 1 78 ? -2.729 11.437 5.813 1.00 81.75 78 LYS A C 1
ATOM 629 O O . LYS A 1 78 ? -3.203 10.505 6.463 1.00 81.75 78 LYS A O 1
ATOM 634 N N . ILE A 1 79 ? -1.686 11.307 5.002 1.00 87.62 79 ILE A N 1
ATOM 635 C CA . ILE A 1 79 ? -0.913 10.077 4.850 1.00 87.62 79 ILE A CA 1
ATOM 636 C C . ILE A 1 79 ? 0.525 10.281 5.327 1.00 87.62 79 ILE A C 1
ATOM 638 O O . ILE A 1 79 ? 1.059 11.389 5.292 1.00 87.62 79 ILE A O 1
ATOM 642 N N . GLU A 1 80 ? 1.152 9.193 5.741 1.00 91.25 80 GLU A N 1
ATOM 643 C CA . GLU A 1 80 ? 2.570 9.102 6.061 1.00 91.25 80 GLU A CA 1
ATOM 644 C C . GLU A 1 80 ? 3.237 8.152 5.066 1.00 91.25 80 GLU A C 1
ATOM 646 O O . GLU A 1 80 ? 2.857 6.986 4.969 1.00 91.25 80 GLU A O 1
ATOM 651 N N . ILE A 1 81 ? 4.224 8.640 4.313 1.00 94.25 81 ILE A N 1
ATOM 652 C CA . ILE A 1 81 ? 5.004 7.805 3.393 1.00 94.25 81 ILE A CA 1
ATOM 653 C C . ILE A 1 81 ? 6.086 7.087 4.195 1.00 94.25 81 ILE A C 1
ATOM 655 O O . ILE A 1 81 ? 6.941 7.729 4.797 1.00 94.25 81 ILE A O 1
ATOM 659 N N . LEU A 1 82 ? 6.066 5.758 4.149 1.00 95.75 82 LEU A N 1
ATOM 660 C CA . LEU A 1 82 ? 6.983 4.897 4.895 1.00 95.75 82 LEU A CA 1
ATOM 661 C C . LEU A 1 82 ? 8.178 4.468 4.042 1.00 95.75 82 LEU A C 1
ATOM 663 O O . LEU A 1 82 ? 9.299 4.366 4.528 1.00 95.75 82 LEU A O 1
ATOM 667 N N . ALA A 1 83 ? 7.948 4.216 2.753 1.00 96.75 83 ALA A N 1
ATOM 668 C CA . ALA A 1 83 ? 9.005 3.842 1.824 1.00 96.75 83 ALA A CA 1
ATOM 669 C C . ALA A 1 83 ? 8.621 4.167 0.380 1.00 96.75 83 ALA A C 1
ATOM 671 O O . ALA A 1 83 ? 7.447 4.185 0.005 1.00 96.75 83 ALA A O 1
ATOM 672 N N . THR A 1 84 ? 9.627 4.380 -0.465 1.00 95.69 84 THR A N 1
ATOM 673 C CA . THR A 1 84 ? 9.450 4.478 -1.916 1.00 95.69 84 THR A CA 1
ATOM 674 C C . THR A 1 84 ? 10.561 3.715 -2.618 1.00 95.69 84 THR A C 1
ATOM 676 O O . THR A 1 84 ? 11.737 3.920 -2.326 1.00 95.69 84 THR A O 1
ATOM 679 N N . VAL A 1 85 ? 10.195 2.849 -3.560 1.00 96.25 85 VAL A N 1
ATOM 680 C CA . VAL A 1 85 ? 11.144 2.089 -4.382 1.00 96.25 85 VAL A CA 1
ATOM 681 C C . VAL A 1 85 ? 10.827 2.260 -5.866 1.00 96.25 85 VAL A C 1
ATOM 683 O O . VAL A 1 85 ? 9.673 2.410 -6.272 1.00 96.25 85 VAL A O 1
ATOM 686 N N . GLY A 1 86 ? 11.873 2.272 -6.690 1.00 92.81 86 GLY A N 1
ATOM 687 C CA . GLY A 1 86 ? 11.754 2.402 -8.141 1.00 92.81 86 GLY A CA 1
ATOM 688 C C . GLY A 1 86 ? 11.457 1.081 -8.857 1.00 92.81 86 GLY A C 1
ATOM 689 O O . GLY A 1 86 ? 11.304 0.023 -8.248 1.00 92.81 86 GLY A O 1
ATOM 690 N N . ASP A 1 87 ? 11.412 1.155 -10.186 1.00 92.88 87 ASP A N 1
ATOM 691 C CA . ASP A 1 87 ? 11.194 0.022 -11.090 1.00 92.88 87 ASP A CA 1
ATOM 692 C C . ASP A 1 87 ? 12.437 -0.885 -11.179 1.00 92.88 87 ASP A C 1
ATOM 694 O O . ASP A 1 87 ? 13.238 -0.781 -12.111 1.00 92.88 87 ASP A O 1
ATOM 698 N N . ALA A 1 88 ? 12.628 -1.746 -10.179 1.00 94.06 88 ALA A N 1
ATOM 699 C CA . ALA A 1 88 ? 13.735 -2.701 -10.096 1.00 94.06 88 ALA A CA 1
ATOM 700 C C . ALA A 1 88 ? 13.220 -4.134 -9.860 1.00 94.06 88 ALA A C 1
ATOM 702 O O . ALA A 1 88 ? 12.152 -4.292 -9.276 1.00 94.06 88 ALA A O 1
ATOM 703 N N . PRO A 1 89 ? 13.926 -5.204 -10.281 1.00 92.88 89 PRO A N 1
ATOM 704 C CA . PRO A 1 89 ? 13.440 -6.586 -10.137 1.00 92.88 89 PRO A CA 1
ATOM 705 C C . PRO A 1 89 ? 13.122 -7.015 -8.695 1.00 92.88 89 PRO A C 1
ATOM 707 O O . PRO A 1 89 ? 12.250 -7.852 -8.470 1.00 92.88 89 PRO A O 1
ATOM 710 N N . ASP A 1 90 ? 13.824 -6.430 -7.733 1.00 95.88 90 ASP A N 1
ATOM 711 C CA . ASP A 1 90 ? 13.777 -6.679 -6.294 1.00 95.88 90 ASP A CA 1
ATOM 712 C C . ASP A 1 90 ? 12.902 -5.670 -5.529 1.00 95.88 90 ASP A C 1
ATOM 714 O O . ASP A 1 90 ? 12.879 -5.688 -4.298 1.00 95.88 90 ASP A O 1
ATOM 718 N N . TRP A 1 91 ? 12.134 -4.826 -6.236 1.00 96.62 91 TRP A N 1
ATOM 719 C CA . TRP A 1 91 ? 11.308 -3.769 -5.638 1.00 96.62 91 TRP A CA 1
ATOM 720 C C . TRP A 1 91 ? 10.445 -4.270 -4.468 1.00 96.62 91 TRP A C 1
ATOM 722 O O . TRP A 1 91 ? 10.337 -3.602 -3.445 1.00 96.62 91 TRP A O 1
ATOM 732 N N . ALA A 1 92 ? 9.857 -5.465 -4.592 1.00 97.50 92 ALA A N 1
ATOM 733 C CA . ALA A 1 92 ? 8.964 -6.013 -3.576 1.00 97.50 92 ALA A CA 1
ATOM 734 C C . ALA A 1 92 ? 9.713 -6.403 -2.297 1.00 97.50 92 ALA A C 1
ATOM 736 O O . ALA A 1 92 ? 9.208 -6.157 -1.207 1.00 97.50 92 ALA A O 1
ATOM 737 N N . ILE A 1 93 ? 10.916 -6.975 -2.432 1.00 98.12 93 ILE A N 1
ATOM 738 C CA . ILE A 1 93 ? 11.772 -7.357 -1.299 1.00 98.12 93 ILE A CA 1
ATOM 739 C C . ILE A 1 93 ? 12.269 -6.106 -0.579 1.00 98.12 93 ILE A C 1
ATOM 741 O O . ILE A 1 93 ? 12.257 -6.060 0.648 1.00 98.12 93 ILE A O 1
ATOM 745 N N . ASN A 1 94 ? 12.636 -5.072 -1.336 1.00 98.06 94 ASN A N 1
ATOM 746 C CA . ASN A 1 94 ? 13.120 -3.807 -0.784 1.00 98.06 94 ASN A CA 1
ATOM 747 C C . ASN A 1 94 ? 12.059 -3.077 0.061 1.00 98.06 94 ASN A C 1
ATOM 749 O O . ASN A 1 94 ? 12.409 -2.226 0.872 1.00 98.06 94 ASN A O 1
ATOM 753 N N . LEU A 1 95 ? 10.777 -3.435 -0.079 1.00 98.19 95 LEU A N 1
ATOM 754 C CA . LEU A 1 95 ? 9.690 -2.939 0.769 1.00 98.19 95 LEU A CA 1
ATOM 755 C C . LEU A 1 95 ? 9.442 -3.784 2.028 1.00 98.19 95 LEU A C 1
ATOM 757 O O . LEU A 1 95 ? 8.733 -3.318 2.915 1.00 98.19 95 LEU A O 1
ATOM 761 N N . TRP A 1 96 ? 9.983 -5.004 2.139 1.00 98.25 96 TRP A N 1
ATOM 762 C CA . TRP A 1 96 ? 9.693 -5.887 3.277 1.00 98.25 96 TRP A CA 1
ATOM 763 C C . TRP A 1 96 ? 10.045 -5.277 4.633 1.00 98.25 96 TRP A C 1
ATOM 765 O O . TRP A 1 96 ? 9.168 -5.326 5.489 1.00 98.25 96 TRP A O 1
ATOM 775 N N . PRO A 1 97 ? 11.228 -4.660 4.845 1.00 98.00 97 PRO A N 1
ATOM 776 C CA . PRO A 1 97 ? 11.557 -4.092 6.151 1.00 98.00 97 PRO A CA 1
ATOM 777 C C . PRO A 1 97 ? 10.528 -3.053 6.612 1.00 98.00 97 PRO A C 1
ATOM 779 O O . PRO A 1 97 ? 10.035 -3.133 7.731 1.00 98.00 97 PRO A O 1
ATOM 782 N N . ALA A 1 98 ? 10.122 -2.150 5.714 1.00 97.69 98 ALA A N 1
ATOM 783 C CA . ALA A 1 98 ? 9.129 -1.120 6.013 1.00 97.69 98 ALA A CA 1
ATOM 784 C C . ALA A 1 98 ? 7.723 -1.703 6.240 1.00 97.69 98 ALA A C 1
ATOM 786 O O . ALA A 1 98 ? 6.972 -1.202 7.071 1.00 97.69 98 ALA A O 1
ATOM 787 N N . ILE A 1 99 ? 7.352 -2.771 5.522 1.00 97.62 99 ILE A N 1
ATOM 788 C CA . ILE A 1 99 ? 6.079 -3.471 5.748 1.00 97.62 99 ILE A CA 1
ATOM 789 C C . ILE A 1 99 ? 6.088 -4.178 7.107 1.00 97.62 99 ILE A C 1
ATOM 791 O O . ILE A 1 99 ? 5.095 -4.111 7.822 1.00 97.62 99 ILE A O 1
ATOM 795 N N . GLU A 1 100 ? 7.180 -4.848 7.473 1.00 97.38 100 GLU A N 1
ATOM 796 C CA . GLU A 1 100 ? 7.305 -5.529 8.766 1.00 97.38 100 GLU A CA 1
ATOM 797 C C . GLU A 1 100 ? 7.243 -4.541 9.926 1.00 97.38 100 GLU A C 1
ATOM 799 O O . GLU A 1 100 ? 6.484 -4.757 10.866 1.00 97.38 100 GLU A O 1
ATOM 804 N N . GLU A 1 101 ? 7.975 -3.432 9.825 1.00 95.94 101 GLU A N 1
ATOM 805 C CA . GLU A 1 101 ? 7.934 -2.351 10.808 1.00 95.94 101 GLU A CA 1
ATOM 806 C C . GLU A 1 101 ? 6.526 -1.762 10.934 1.00 95.94 101 GLU A C 1
ATOM 808 O O . GLU A 1 101 ? 5.997 -1.634 12.037 1.00 95.94 101 GLU A O 1
ATOM 813 N N . ALA A 1 102 ? 5.866 -1.484 9.808 1.00 94.06 102 ALA A N 1
ATOM 814 C CA . ALA A 1 102 ? 4.509 -0.961 9.819 1.00 94.06 102 ALA A CA 1
ATOM 815 C C . ALA A 1 102 ? 3.502 -1.950 10.425 1.00 94.06 102 ALA A C 1
ATOM 817 O O . ALA A 1 102 ? 2.628 -1.544 11.182 1.00 94.06 102 ALA A O 1
ATOM 818 N N . LEU A 1 103 ? 3.593 -3.242 10.115 1.00 92.44 103 LEU A N 1
ATOM 819 C CA . LEU A 1 103 ? 2.665 -4.238 10.659 1.00 92.44 103 LEU A CA 1
ATOM 820 C C . LEU A 1 103 ? 2.925 -4.545 12.141 1.00 92.44 103 LEU A C 1
ATOM 822 O O . LEU A 1 103 ? 1.997 -4.953 12.833 1.00 92.44 103 LEU A O 1
ATOM 826 N N . ALA A 1 104 ? 4.156 -4.357 12.622 1.00 89.88 104 ALA A N 1
ATOM 827 C CA . ALA A 1 104 ? 4.505 -4.495 14.035 1.00 89.88 104 ALA A CA 1
ATOM 828 C C . ALA A 1 104 ? 4.171 -3.240 14.859 1.00 89.88 104 ALA A C 1
ATOM 830 O O . ALA A 1 104 ? 3.957 -3.335 16.066 1.00 89.88 104 ALA A O 1
ATOM 831 N N . SER A 1 105 ? 4.131 -2.068 14.222 1.00 80.12 105 SER A N 1
ATOM 832 C CA . SER A 1 105 ? 3.665 -0.837 14.849 1.00 80.12 105 SER A CA 1
ATOM 833 C C . SER A 1 105 ? 2.142 -0.837 14.944 1.00 80.12 105 SER A C 1
ATOM 835 O O . SER A 1 105 ? 1.446 -0.800 13.924 1.00 80.12 105 SER A O 1
ATOM 837 N N . GLU A 1 106 ? 1.624 -0.756 16.170 1.00 62.78 106 GLU A N 1
ATOM 838 C CA . GLU A 1 106 ? 0.244 -0.328 16.403 1.00 62.78 106 GLU A CA 1
ATOM 839 C C . GLU A 1 106 ? 0.007 1.004 15.664 1.00 62.78 106 GLU A C 1
ATOM 841 O O . GLU A 1 106 ? 0.904 1.860 15.647 1.00 62.78 106 GLU A O 1
ATOM 846 N N . PRO A 1 107 ? -1.143 1.192 14.989 1.00 58.47 107 PRO A N 1
ATOM 847 C CA . PRO A 1 107 ? -1.458 2.467 14.364 1.00 58.47 107 PRO A CA 1
ATOM 848 C C . PRO A 1 107 ? -1.413 3.560 15.436 1.00 58.47 107 PRO A C 1
ATOM 850 O O . PRO A 1 107 ? -2.072 3.451 16.470 1.00 58.47 107 PRO A O 1
ATOM 853 N N . ALA A 1 108 ? -0.603 4.593 15.197 1.00 54.09 108 ALA A N 1
ATOM 854 C CA . ALA A 1 108 ? -0.465 5.710 16.118 1.00 54.09 108 ALA A CA 1
ATOM 855 C C . ALA A 1 108 ? -1.843 6.336 16.392 1.00 54.09 108 ALA A C 1
ATOM 857 O O . ALA A 1 108 ? -2.534 6.737 15.457 1.00 54.09 108 ALA A O 1
ATOM 858 N N . ASP A 1 109 ? -2.210 6.392 17.674 1.00 55.09 109 ASP A N 1
ATOM 859 C CA . ASP A 1 109 ? -3.398 7.062 18.208 1.00 55.09 109 ASP A CA 1
ATOM 860 C C . ASP A 1 109 ? -4.724 6.657 17.534 1.00 55.09 109 ASP A C 1
ATOM 862 O O . ASP A 1 109 ? -5.365 7.429 16.821 1.00 55.09 109 ASP A O 1
ATOM 866 N N . ASN A 1 110 ? -5.205 5.442 17.817 1.00 62.69 110 ASN A N 1
ATOM 867 C CA . ASN A 1 110 ? -6.648 5.213 17.812 1.00 62.69 110 ASN A CA 1
ATOM 868 C C . ASN A 1 110 ? -7.202 5.666 19.177 1.00 62.69 110 ASN A C 1
ATOM 870 O O . ASN A 1 110 ? -7.158 4.878 20.125 1.00 62.69 110 ASN A O 1
ATOM 874 N N . PRO A 1 111 ? -7.760 6.887 19.315 1.00 63.72 111 PRO A N 1
ATOM 875 C CA . PRO A 1 111 ? -8.328 7.350 20.581 1.00 63.72 111 PRO A CA 1
ATOM 876 C C . PRO A 1 111 ? -9.521 6.500 21.029 1.00 63.72 111 PRO A C 1
ATOM 878 O O . PRO A 1 111 ? -9.983 6.655 22.153 1.00 63.72 111 PRO A O 1
ATOM 881 N N . LEU A 1 112 ? -10.034 5.615 20.164 1.00 66.06 112 LEU A N 1
ATOM 882 C CA . LEU A 1 112 ? -11.081 4.664 20.504 1.00 66.06 112 LEU A CA 1
ATOM 883 C C . LEU A 1 112 ? -10.551 3.302 20.966 1.00 66.06 112 LEU A C 1
ATOM 885 O O . LEU A 1 112 ? -11.336 2.518 21.483 1.00 66.06 112 LEU A O 1
ATOM 889 N N . ALA A 1 113 ? -9.250 3.015 20.836 1.00 66.06 113 ALA A N 1
ATOM 890 C CA . ALA A 1 113 ? -8.658 1.760 21.314 1.00 66.06 113 ALA A CA 1
ATOM 891 C C . ALA A 1 113 ? -8.655 1.643 22.848 1.00 66.06 113 ALA A C 1
ATOM 893 O O . ALA A 1 113 ? -8.516 0.545 23.378 1.00 66.06 113 ALA A O 1
ATOM 894 N N . VAL A 1 114 ? -8.835 2.761 23.561 1.00 75.81 114 VAL A N 1
ATOM 895 C CA . VAL A 1 114 ? -9.051 2.764 25.017 1.00 75.81 114 VAL A CA 1
ATOM 896 C C . VAL A 1 114 ? -10.445 2.272 25.409 1.00 75.81 114 VAL A C 1
ATOM 898 O O . VAL A 1 114 ? -10.648 1.936 26.571 1.00 75.81 114 VAL A O 1
ATOM 901 N N . PHE A 1 115 ? -11.394 2.240 24.469 1.00 78.56 115 PHE A N 1
ATOM 902 C CA . PHE A 1 115 ? -12.754 1.783 24.720 1.00 78.56 115 PHE A CA 1
ATOM 903 C C . PHE A 1 115 ? -12.935 0.354 24.225 1.00 78.56 115 PHE A C 1
ATOM 905 O O . PHE A 1 115 ? -12.526 -0.028 23.127 1.00 78.56 115 PHE A O 1
ATOM 912 N N . THR A 1 116 ? -13.607 -0.438 25.043 1.00 85.75 116 THR A N 1
ATOM 913 C CA . THR A 1 116 ? -14.059 -1.775 24.674 1.00 85.75 116 THR A CA 1
ATOM 914 C C . THR A 1 116 ? -15.144 -1.710 23.598 1.00 85.75 116 THR A C 1
ATOM 916 O O . THR A 1 116 ? -15.809 -0.690 23.383 1.00 85.75 116 THR A O 1
ATOM 919 N N . THR A 1 117 ? -15.363 -2.837 22.917 1.00 84.56 117 THR A N 1
ATOM 920 C CA . THR A 1 117 ? -16.436 -2.939 21.919 1.00 84.56 117 THR A CA 1
ATOM 921 C C . THR A 1 117 ? -17.810 -2.717 22.558 1.00 84.56 117 THR A C 1
ATOM 923 O O . THR A 1 117 ? -18.643 -2.031 21.966 1.00 84.56 117 THR A O 1
ATOM 926 N N . GLU A 1 118 ? -18.055 -3.222 23.776 1.00 91.19 118 GLU A N 1
ATOM 927 C CA . GLU A 1 118 ? -19.302 -2.949 24.497 1.00 91.19 118 GLU A CA 1
ATOM 928 C C . GLU A 1 118 ? -19.518 -1.456 24.778 1.00 91.19 118 GLU A C 1
ATOM 930 O O . GLU A 1 118 ? -20.628 -0.961 24.578 1.00 91.19 118 GLU A O 1
ATOM 935 N N . GLU A 1 119 ? -18.484 -0.729 25.209 1.00 90.06 119 GLU A N 1
ATOM 936 C CA . GLU A 1 119 ? -18.581 0.708 25.509 1.00 90.06 119 GLU A CA 1
ATOM 937 C C . GLU A 1 119 ? -18.911 1.528 24.259 1.00 90.06 119 GLU A C 1
ATOM 939 O O . GLU A 1 119 ? -19.797 2.386 24.293 1.00 90.06 119 GLU A O 1
ATOM 944 N N . LEU A 1 120 ? -18.271 1.211 23.130 1.00 87.81 120 LEU A N 1
ATOM 945 C CA . LEU A 1 120 ? -18.566 1.848 21.846 1.00 87.81 120 LEU A CA 1
ATOM 946 C C . LEU A 1 120 ? -20.007 1.569 21.397 1.00 87.81 120 LEU A C 1
ATOM 948 O O . LEU A 1 120 ? -20.725 2.486 20.994 1.00 87.81 120 LEU A O 1
ATOM 952 N N . MET A 1 121 ? -20.468 0.321 21.516 1.00 90.44 121 MET A N 1
ATOM 953 C CA . MET A 1 121 ? -21.836 -0.063 21.149 1.00 90.44 121 MET A CA 1
ATOM 954 C C . MET A 1 121 ? -22.887 0.584 22.061 1.00 90.44 121 MET A C 1
ATOM 956 O O . MET A 1 121 ? -23.971 0.948 21.596 1.00 90.44 121 MET A O 1
ATOM 960 N N . ALA A 1 122 ? -22.584 0.752 23.350 1.00 91.69 122 ALA A N 1
ATOM 961 C CA . ALA A 1 122 ? -23.454 1.444 24.296 1.00 91.69 122 ALA A CA 1
ATOM 962 C C . ALA A 1 122 ? -23.577 2.942 23.973 1.00 91.69 122 ALA A C 1
ATOM 964 O O . ALA A 1 122 ? -24.685 3.485 23.999 1.00 91.69 122 ALA A O 1
ATOM 965 N N . GLU A 1 123 ? -22.474 3.601 23.614 1.00 90.75 123 GLU A N 1
ATOM 966 C CA . GLU A 1 123 ? -22.474 5.021 23.249 1.00 90.75 123 GLU A CA 1
ATOM 967 C C . GLU A 1 123 ? -23.224 5.279 21.932 1.00 90.75 123 GLU A C 1
ATOM 969 O O . GLU A 1 123 ? -24.014 6.221 21.842 1.00 90.75 123 GLU A O 1
ATOM 974 N N . LEU A 1 124 ? -23.063 4.409 20.928 1.00 91.75 124 LEU A N 1
ATOM 975 C CA . LEU A 1 124 ? -23.809 4.506 19.667 1.00 91.75 124 LEU A CA 1
ATOM 976 C C . LEU A 1 124 ? -25.327 4.387 19.880 1.00 91.75 124 LEU A C 1
ATOM 978 O O . LEU A 1 124 ? -26.086 5.187 19.329 1.00 91.75 124 LEU A O 1
ATOM 982 N N . LYS A 1 125 ? -25.768 3.455 20.739 1.00 91.69 125 LYS A N 1
ATOM 983 C CA . LYS A 1 125 ? -27.180 3.338 21.147 1.00 91.69 125 LYS A CA 1
ATOM 984 C C . LYS A 1 125 ? -27.667 4.578 21.894 1.00 91.69 125 LYS A C 1
ATOM 986 O O . LYS A 1 125 ? -28.756 5.070 21.614 1.00 91.69 125 LYS A O 1
ATOM 991 N N . ARG A 1 126 ? -26.866 5.124 22.818 1.00 91.56 126 ARG A N 1
ATOM 992 C CA . ARG A 1 126 ? -27.211 6.351 23.559 1.00 91.56 126 ARG A CA 1
ATOM 993 C C . ARG A 1 126 ? -27.429 7.543 22.620 1.00 91.56 126 ARG A C 1
ATOM 995 O O . ARG A 1 126 ? -28.301 8.366 22.884 1.00 91.56 126 ARG A O 1
ATOM 1002 N N . ARG A 1 127 ? -26.659 7.633 21.532 1.00 91.88 127 ARG A N 1
ATOM 1003 C CA . ARG A 1 127 ? -26.782 8.693 20.516 1.00 91.88 127 ARG A CA 1
ATOM 1004 C C . ARG A 1 127 ? -27.868 8.437 19.466 1.00 91.88 127 ARG A C 1
ATOM 1006 O O . ARG A 1 127 ? -28.066 9.292 18.609 1.00 91.88 127 ARG A O 1
ATOM 1013 N N . GLY A 1 128 ? -28.562 7.297 19.520 1.00 84.19 128 GLY A N 1
ATOM 1014 C CA . GLY A 1 128 ? -29.599 6.929 18.551 1.00 84.19 128 GLY A CA 1
ATOM 1015 C C . GLY A 1 128 ? -29.058 6.618 17.152 1.00 84.19 128 GLY A C 1
ATOM 1016 O O . GLY A 1 128 ? -29.784 6.754 16.173 1.00 84.19 128 GLY A O 1
ATOM 1017 N N . ALA A 1 129 ? -27.779 6.242 17.050 1.00 78.94 129 ALA A N 1
ATOM 1018 C CA . ALA A 1 129 ? -27.137 5.845 15.794 1.00 78.94 129 ALA A CA 1
ATOM 1019 C C . ALA A 1 129 ? -27.300 4.340 15.483 1.00 78.94 129 ALA A C 1
ATOM 1021 O O . ALA A 1 129 ? -26.846 3.882 14.434 1.00 78.94 129 ALA A O 1
ATOM 1022 N N . LEU A 1 130 ? -27.928 3.590 16.398 1.00 56.16 130 LEU A N 1
ATOM 1023 C CA . LEU A 1 130 ? -28.259 2.164 16.333 1.00 56.16 130 LEU A CA 1
ATOM 1024 C C . LEU A 1 130 ? -29.651 1.916 16.916 1.00 56.16 130 LEU A C 1
ATOM 1026 O O . LEU A 1 130 ? -29.985 2.600 17.912 1.00 56.16 130 LEU A O 1
#

Radius of gyration: 17.23 Å; chains: 1; bounding box: 43×36×50 Å

Foldseek 3Di:
DDDQCVLLDLPQVPDWWKWFFDAADPVDQAPVRGDTDIDDRHLVGADALTKMKTWHWDDDPVDTKTKIWIWGRNDSRDIGTQDIDIRDRRRNVVCVVSSVVSNPDDRPDPVCVVPDPVRVVVVCVVVVVD